Protein AF-A0A9P6DE98-F1 (afdb_monomer_lite)

Foldseek 3Di:
DVVVLVVVCVVVVPDQLCSQVVCQVVDPDPQSVVVCVVCVVPSSPDGPVNVLVVVCVSPPDPCRLVVLLVCLLPAADDPPHQLLVSLVVSVVSLVNCPPHPSRDDLVRSVVSSLVRYDPVLNVVCVVVVLVPPPDSVVSSVVSNVSSVVD

Structure (mmCIF, N/CA/C/O backbone):
data_AF-A0A9P6DE98-F1
#
_entry.id   AF-A0A9P6DE98-F1
#
loop_
_atom_site.group_PDB
_atom_site.id
_atom_site.type_symbol
_atom_site.label_atom_id
_atom_site.label_alt_id
_atom_site.label_comp_id
_atom_site.label_asym_id
_atom_site.label_entity_id
_atom_site.label_seq_id
_atom_site.pdbx_PDB_ins_code
_atom_site.Cartn_x
_atom_site.Cartn_y
_atom_site.Cartn_z
_atom_site.occupancy
_atom_site.B_iso_or_equiv
_atom_site.auth_seq_id
_atom_site.auth_comp_id
_atom_site.auth_asym_id
_atom_site.auth_atom_id
_atom_site.pdbx_PDB_model_num
ATOM 1 N N . TRP A 1 1 ? 6.393 5.908 -6.286 1.00 81.31 1 TRP A N 1
ATOM 2 C CA . TRP A 1 1 ? 6.723 6.318 -7.671 1.00 81.31 1 TRP A CA 1
ATOM 3 C C . TRP A 1 1 ? 5.794 5.632 -8.667 1.00 81.31 1 TRP A C 1
ATOM 5 O O . TRP A 1 1 ? 5.009 6.339 -9.281 1.00 81.31 1 TRP A O 1
ATOM 15 N N . PHE A 1 2 ? 5.772 4.291 -8.731 1.00 86.06 2 PHE A N 1
ATOM 16 C CA . PHE A 1 2 ? 4.911 3.531 -9.654 1.00 86.06 2 PHE A CA 1
ATOM 17 C C . PHE A 1 2 ? 3.434 3.923 -9.641 1.00 86.06 2 PHE A C 1
ATOM 19 O O . PHE A 1 2 ? 2.896 4.194 -10.703 1.00 86.06 2 PHE A O 1
ATOM 26 N N . THR A 1 3 ? 2.812 4.084 -8.471 1.00 85.12 3 THR A N 1
ATO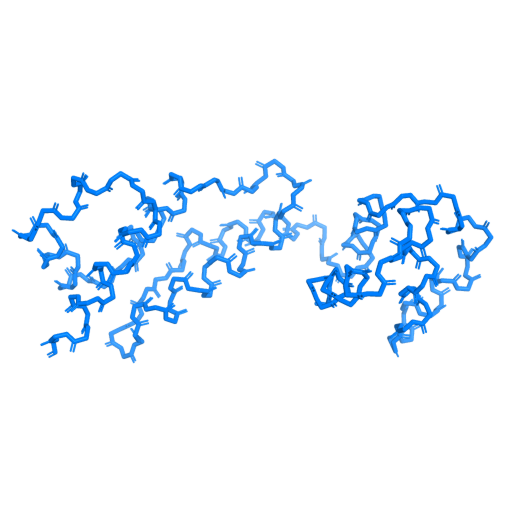M 27 C CA . THR A 1 3 ? 1.412 4.539 -8.374 1.00 85.12 3 THR A CA 1
ATOM 28 C C . THR A 1 3 ? 1.171 5.868 -9.100 1.00 85.12 3 THR A C 1
ATOM 30 O O . THR A 1 3 ? 0.197 6.018 -9.829 1.00 85.12 3 THR A O 1
ATOM 33 N N . LYS A 1 4 ? 2.091 6.838 -8.970 1.00 87.75 4 LYS A N 1
ATOM 34 C CA . LYS A 1 4 ? 1.990 8.129 -9.676 1.00 87.75 4 LYS A CA 1
ATOM 35 C C . LYS A 1 4 ? 2.147 7.951 -11.188 1.00 87.75 4 LYS A C 1
ATOM 37 O O . LYS A 1 4 ? 1.450 8.611 -11.953 1.00 87.75 4 LYS A O 1
ATOM 42 N N . CYS A 1 5 ? 3.034 7.052 -11.614 1.00 90.31 5 CYS A N 1
ATOM 43 C CA . CYS A 1 5 ? 3.195 6.698 -13.021 1.00 90.31 5 CYS A CA 1
ATOM 44 C C . CYS A 1 5 ? 1.929 6.055 -13.588 1.00 90.31 5 CYS A C 1
ATOM 46 O O . CYS A 1 5 ? 1.486 6.467 -14.650 1.00 90.31 5 CYS A O 1
ATOM 48 N N . GLU A 1 6 ? 1.311 5.110 -12.881 1.00 90.06 6 GLU A N 1
ATOM 49 C CA . GLU A 1 6 ? 0.079 4.446 -13.326 1.00 90.06 6 GLU A CA 1
ATOM 50 C C . GLU A 1 6 ? -1.080 5.437 -13.470 1.00 90.06 6 GLU A C 1
ATOM 52 O O . GL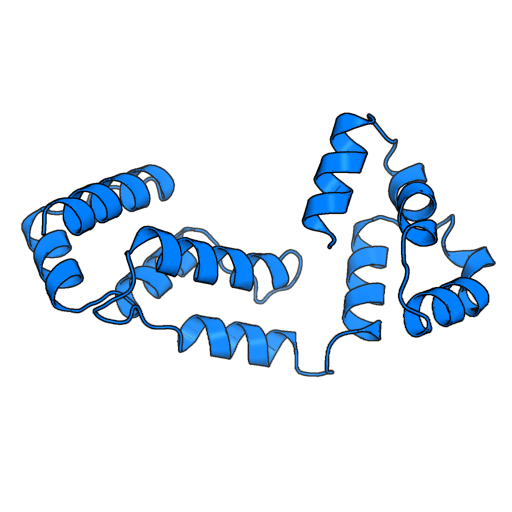U A 1 6 ? -1.786 5.407 -14.477 1.00 90.06 6 GLU A O 1
ATOM 57 N N . ILE A 1 7 ? -1.232 6.373 -12.525 1.00 91.06 7 ILE A N 1
ATOM 58 C CA . ILE A 1 7 ? -2.221 7.459 -12.623 1.00 91.06 7 ILE A CA 1
ATOM 59 C C . ILE A 1 7 ? -1.970 8.311 -13.875 1.00 91.06 7 ILE A C 1
ATOM 61 O O . ILE A 1 7 ? -2.893 8.563 -14.648 1.00 91.06 7 ILE A O 1
ATOM 65 N N . PHE A 1 8 ? -0.721 8.728 -14.103 1.00 93.25 8 PHE A N 1
ATOM 66 C CA . PHE A 1 8 ? -0.349 9.519 -15.277 1.00 93.25 8 PHE A CA 1
ATOM 67 C C . PHE A 1 8 ? -0.606 8.766 -16.592 1.00 93.25 8 PHE A C 1
ATOM 69 O O . PHE A 1 8 ? -1.216 9.317 -17.507 1.00 93.25 8 PHE A O 1
ATOM 76 N N . LEU A 1 9 ? -0.177 7.505 -16.675 1.00 93.00 9 LEU A N 1
ATOM 77 C CA . LEU A 1 9 ? -0.340 6.648 -17.850 1.00 93.00 9 LEU A CA 1
ATOM 78 C C . LEU A 1 9 ? -1.818 6.442 -18.194 1.00 93.00 9 LEU A C 1
ATOM 80 O O . LEU A 1 9 ? -2.192 6.569 -19.359 1.00 93.00 9 LEU A O 1
ATOM 84 N N . ARG A 1 10 ? -2.664 6.198 -17.182 1.00 92.25 10 ARG A N 1
ATOM 85 C CA . ARG A 1 10 ? -4.121 6.081 -17.348 1.00 92.25 10 ARG A CA 1
ATOM 86 C C . ARG A 1 10 ? -4.742 7.392 -17.806 1.00 92.25 10 ARG A C 1
ATOM 88 O O . ARG A 1 10 ? -5.455 7.398 -18.799 1.00 92.25 10 ARG A O 1
ATOM 95 N N . HIS A 1 11 ? -4.422 8.512 -17.152 1.00 94.38 11 HIS A N 1
ATOM 96 C CA . HIS A 1 11 ? -4.923 9.827 -17.565 1.00 94.38 11 HIS A CA 1
ATOM 97 C C . HIS A 1 11 ? -4.565 10.124 -19.030 1.00 94.38 11 HIS A C 1
ATOM 99 O O . HIS A 1 11 ? -5.350 10.720 -19.768 1.00 94.38 11 HIS A O 1
ATOM 105 N N . LYS A 1 12 ? -3.358 9.759 -19.460 1.00 94.69 12 LYS A N 1
ATOM 106 C CA . LYS A 1 12 ? -2.883 10.002 -20.825 1.00 94.69 12 LYS A CA 1
ATOM 107 C C . LYS A 1 12 ? -3.301 8.921 -21.824 1.00 94.69 12 LYS A C 1
ATOM 109 O O . LYS A 1 12 ? -2.938 9.048 -22.988 1.00 94.69 12 LYS A O 1
ATOM 114 N N . ASN A 1 13 ? -4.071 7.912 -21.400 1.00 94.06 13 ASN A N 1
ATOM 115 C CA . ASN A 1 13 ? -4.495 6.773 -22.218 1.00 94.06 13 ASN A CA 1
ATOM 116 C C . ASN A 1 13 ? -3.323 6.126 -22.976 1.00 94.06 13 ASN A C 1
ATOM 118 O O . ASN A 1 13 ? -3.419 5.824 -24.164 1.00 94.06 13 ASN A O 1
ATOM 122 N N . VAL A 1 14 ? -2.187 5.963 -22.295 1.00 92.31 14 VAL A N 1
ATOM 123 C CA . VAL A 1 14 ? -0.976 5.409 -22.908 1.00 92.31 14 VAL A CA 1
ATOM 124 C C . VAL A 1 14 ? -1.178 3.910 -23.161 1.00 92.31 14 VAL A C 1
ATOM 126 O O . VAL A 1 14 ? -1.492 3.188 -22.211 1.00 92.31 14 VAL A O 1
ATOM 129 N N . PRO A 1 15 ? -0.979 3.413 -24.398 1.00 91.31 15 PRO A N 1
ATOM 130 C CA . PRO A 1 15 ? -1.069 1.986 -24.697 1.00 91.31 15 PRO A CA 1
ATOM 131 C C . PRO A 1 15 ? -0.099 1.156 -23.850 1.00 91.31 15 PRO A C 1
ATOM 133 O O . PRO A 1 15 ? 1.004 1.609 -23.552 1.00 91.31 15 PRO A O 1
ATOM 136 N N . SER A 1 16 ? -0.453 -0.088 -23.511 1.00 87.62 16 SER A N 1
ATOM 137 C CA . SER A 1 16 ? 0.392 -0.956 -22.669 1.00 87.62 16 SER A CA 1
ATOM 138 C C . SER A 1 16 ? 1.807 -1.157 -23.221 1.00 87.62 16 SER A C 1
ATOM 140 O O . SER A 1 16 ? 2.766 -1.144 -22.453 1.00 87.62 16 SER A O 1
ATOM 142 N N . ALA A 1 17 ? 1.952 -1.260 -24.548 1.00 86.94 17 ALA A N 1
ATOM 143 C CA . ALA A 1 17 ? 3.251 -1.353 -25.228 1.00 86.94 17 ALA A CA 1
ATOM 144 C C . ALA A 1 17 ? 4.131 -0.101 -25.039 1.00 86.94 17 ALA A C 1
ATOM 146 O O . ALA A 1 17 ? 5.344 -0.140 -25.236 1.00 86.94 17 ALA A O 1
ATOM 147 N N . ASP A 1 18 ? 3.518 1.009 -24.628 1.00 88.25 18 ASP A N 1
ATOM 148 C CA . ASP A 1 18 ? 4.144 2.317 -24.560 1.00 88.25 18 ASP A CA 1
ATOM 149 C C . ASP A 1 18 ? 4.423 2.792 -23.134 1.00 88.25 18 ASP A C 1
ATOM 151 O O . ASP A 1 18 ? 5.242 3.687 -22.929 1.00 88.25 18 ASP A O 1
ATOM 155 N N . MET A 1 19 ? 3.822 2.150 -22.133 1.00 90.25 19 MET A N 1
ATOM 156 C CA . MET A 1 19 ? 3.891 2.586 -20.739 1.00 90.25 19 MET A CA 1
ATOM 157 C C . MET A 1 19 ? 5.326 2.740 -20.222 1.00 90.25 19 MET A C 1
ATOM 159 O O . MET A 1 19 ? 5.666 3.777 -19.649 1.00 90.25 19 MET A O 1
ATOM 163 N N . VAL A 1 20 ? 6.186 1.741 -20.452 1.00 88.69 20 VAL A N 1
ATOM 164 C CA . VAL A 1 20 ? 7.572 1.743 -19.953 1.00 88.69 20 VAL A CA 1
ATOM 165 C C . VAL A 1 20 ? 8.385 2.861 -20.597 1.00 88.69 20 VAL A C 1
ATOM 167 O O . VAL A 1 20 ? 8.988 3.659 -19.878 1.00 88.69 20 VAL A O 1
ATOM 170 N N . LYS A 1 21 ? 8.360 2.985 -21.932 1.00 86.31 21 LYS A N 1
ATOM 171 C CA . LYS A 1 21 ? 9.090 4.056 -22.634 1.00 86.31 21 LYS A CA 1
ATOM 172 C C . LYS A 1 21 ? 8.610 5.444 -22.214 1.00 86.31 21 LYS A C 1
ATOM 174 O O . LYS A 1 21 ? 9.425 6.353 -22.113 1.00 86.31 21 LYS A O 1
ATOM 179 N N . THR A 1 22 ? 7.325 5.605 -21.908 1.00 87.81 22 THR A N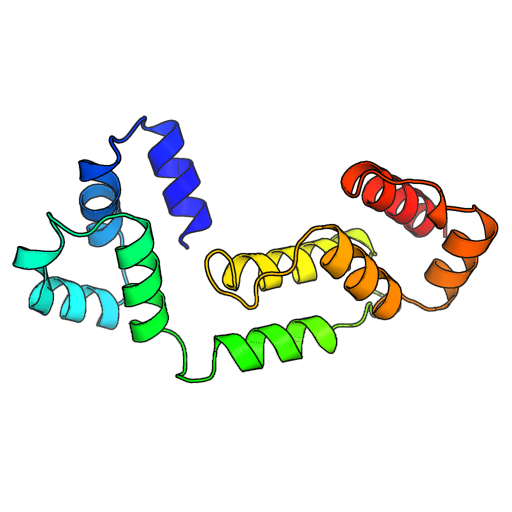 1
ATOM 180 C CA . THR A 1 22 ? 6.773 6.893 -21.482 1.00 87.81 22 THR A CA 1
ATOM 181 C C . THR A 1 22 ? 7.311 7.353 -20.125 1.00 87.81 22 THR A C 1
ATOM 183 O O . THR A 1 22 ? 7.558 8.544 -19.951 1.00 87.81 22 THR A O 1
ATOM 186 N N . VAL A 1 23 ? 7.509 6.450 -19.159 1.00 87.94 23 VAL A N 1
ATOM 187 C CA . VAL A 1 23 ? 7.895 6.845 -17.787 1.00 87.94 23 VAL A CA 1
ATOM 188 C C . VAL A 1 23 ? 9.366 6.623 -17.463 1.00 87.94 23 VAL A C 1
ATOM 190 O O . VAL A 1 23 ? 9.877 7.264 -16.546 1.00 87.94 23 VAL A O 1
ATOM 193 N N . ALA A 1 24 ? 10.054 5.738 -18.190 1.00 82.00 24 ALA A N 1
ATOM 194 C CA . ALA A 1 24 ? 11.441 5.381 -17.906 1.00 82.00 24 ALA A CA 1
ATOM 195 C C . ALA A 1 24 ? 12.359 6.611 -17.942 1.00 82.00 24 ALA A C 1
ATOM 197 O O . ALA A 1 24 ? 13.172 6.806 -17.041 1.00 82.00 24 ALA A O 1
ATOM 198 N N . TYR A 1 25 ? 12.164 7.502 -18.916 1.00 76.31 25 TYR A N 1
ATOM 199 C CA . TYR A 1 25 ? 12.934 8.745 -19.031 1.00 76.31 25 TYR A CA 1
ATOM 200 C C . TYR A 1 25 ? 12.573 9.806 -17.980 1.00 76.31 25 TYR A C 1
ATOM 202 O O . TYR A 1 25 ? 13.300 10.781 -17.825 1.00 76.31 25 TYR A O 1
ATOM 210 N N . GLY A 1 26 ? 11.486 9.617 -17.225 1.00 79.50 26 GLY A N 1
ATOM 211 C CA . GLY A 1 26 ? 11.097 10.491 -16.115 1.00 79.50 26 GLY A CA 1
ATOM 212 C C . GLY A 1 26 ? 11.880 10.244 -14.820 1.00 79.50 26 GLY A C 1
ATOM 213 O O . GLY A 1 26 ? 11.615 10.894 -13.808 1.00 79.50 26 GLY A O 1
ATOM 214 N N . MET A 1 27 ? 12.818 9.291 -14.807 1.00 79.31 27 MET A N 1
ATOM 215 C CA . MET A 1 27 ? 13.635 9.004 -13.630 1.00 79.31 27 MET A CA 1
ATOM 216 C C . MET A 1 27 ? 14.778 10.003 -13.467 1.00 79.31 27 MET A C 1
ATOM 218 O O . MET A 1 27 ? 15.629 10.143 -14.338 1.00 79.31 27 MET A O 1
ATOM 222 N N . SER A 1 28 ? 14.853 10.629 -12.292 1.00 81.00 28 SER A N 1
ATOM 223 C CA . SER A 1 28 ? 15.927 11.562 -11.927 1.00 81.00 28 SER A CA 1
ATOM 224 C C . SER A 1 28 ? 17.098 10.909 -11.182 1.00 81.00 28 SER A C 1
ATOM 226 O O . SER A 1 28 ? 18.138 11.532 -10.987 1.00 81.00 28 SER A O 1
ATOM 228 N N . SER A 1 29 ? 16.961 9.651 -10.750 1.00 84.88 29 SER A N 1
ATOM 229 C CA . SER A 1 29 ? 18.027 8.946 -10.031 1.00 84.88 29 SER A CA 1
ATOM 230 C C . SER A 1 29 ? 19.199 8.625 -10.960 1.00 84.88 29 SER A C 1
ATOM 232 O O . SER A 1 29 ? 19.027 7.921 -11.953 1.00 84.88 29 SER A O 1
ATOM 234 N N . VAL A 1 30 ? 20.418 9.042 -10.596 1.00 85.31 30 VAL A N 1
ATOM 235 C CA . VAL A 1 30 ? 21.650 8.728 -11.351 1.00 85.31 30 VAL A CA 1
ATOM 236 C C . VAL A 1 30 ? 21.818 7.219 -11.551 1.00 85.31 30 VAL A C 1
ATOM 238 O O . VAL A 1 30 ? 22.224 6.771 -12.624 1.00 85.31 30 VAL A O 1
ATOM 241 N N . ARG A 1 31 ? 21.468 6.416 -10.538 1.00 85.19 31 ARG A N 1
ATOM 242 C CA . ARG A 1 31 ? 21.507 4.950 -10.623 1.00 85.19 31 ARG A CA 1
ATOM 243 C C . ARG A 1 31 ? 20.513 4.423 -11.660 1.00 85.19 31 ARG A C 1
ATOM 245 O O . ARG A 1 31 ? 20.883 3.559 -12.449 1.00 85.19 31 ARG A O 1
ATOM 252 N N . ALA A 1 32 ? 19.294 4.968 -11.686 1.00 82.31 32 ALA A N 1
ATOM 253 C CA . ALA A 1 32 ? 18.288 4.609 -12.684 1.00 82.31 32 ALA A CA 1
ATOM 254 C C . ALA A 1 32 ? 18.755 4.986 -14.089 1.00 82.31 32 ALA A C 1
ATOM 256 O O . ALA A 1 32 ? 18.736 4.146 -14.976 1.00 82.31 32 ALA A O 1
ATOM 257 N N . ILE A 1 33 ? 19.237 6.216 -14.277 1.00 83.38 33 ILE A N 1
ATOM 258 C CA . ILE A 1 33 ? 19.697 6.724 -15.574 1.00 83.38 33 ILE A CA 1
ATOM 259 C C . ILE A 1 33 ? 20.826 5.851 -16.132 1.00 83.38 33 ILE A C 1
ATOM 261 O O . ILE A 1 33 ? 20.782 5.458 -17.294 1.00 83.38 33 ILE A O 1
ATOM 265 N N . ARG A 1 34 ? 21.815 5.483 -15.305 1.00 86.50 34 ARG A N 1
ATOM 266 C CA . ARG A 1 34 ? 22.904 4.582 -15.722 1.00 86.50 34 ARG A CA 1
ATOM 267 C C . ARG A 1 34 ? 22.396 3.191 -16.095 1.00 86.50 34 ARG A C 1
ATOM 269 O O . ARG A 1 34 ? 22.845 2.625 -17.087 1.00 86.50 34 ARG A O 1
ATOM 276 N N . TRP A 1 35 ? 21.454 2.649 -15.326 1.00 85.50 35 TRP A N 1
ATOM 277 C CA . TRP A 1 35 ? 20.843 1.358 -15.637 1.00 85.50 35 TRP A CA 1
ATOM 278 C C . TRP A 1 35 ? 20.033 1.405 -16.940 1.00 85.50 35 TRP A C 1
ATOM 280 O O . TRP A 1 35 ? 20.187 0.526 -17.785 1.00 85.50 35 TRP A O 1
ATOM 290 N N . LEU A 1 36 ? 19.246 2.466 -17.145 1.00 81.50 36 LEU A N 1
ATOM 291 C CA . LEU A 1 36 ? 18.501 2.723 -18.376 1.00 81.50 36 LEU A CA 1
ATOM 292 C C . LEU A 1 36 ? 19.439 2.885 -19.574 1.00 81.50 36 LEU A C 1
ATOM 294 O O . LEU A 1 36 ? 19.155 2.337 -20.626 1.00 81.50 36 LEU A O 1
ATOM 298 N N . ALA A 1 37 ? 20.577 3.567 -19.430 1.00 82.38 37 ALA A N 1
ATOM 299 C CA . ALA A 1 37 ? 21.568 3.678 -20.502 1.00 82.38 37 ALA A CA 1
ATOM 300 C C . ALA A 1 37 ? 22.167 2.308 -20.876 1.00 82.38 37 ALA A C 1
ATOM 302 O O . ALA A 1 37 ? 22.340 2.011 -22.055 1.00 82.38 37 ALA A O 1
ATOM 303 N N . ALA A 1 38 ? 22.422 1.444 -19.887 1.00 83.69 38 ALA A N 1
ATOM 304 C CA . ALA A 1 38 ? 22.957 0.100 -20.112 1.00 83.69 38 ALA A CA 1
ATOM 305 C C . ALA A 1 38 ? 21.923 -0.893 -20.682 1.00 83.69 38 ALA A C 1
ATOM 307 O O . ALA A 1 38 ? 22.292 -1.841 -21.374 1.00 83.69 38 ALA A O 1
ATOM 308 N N . LYS A 1 39 ? 20.632 -0.713 -20.374 1.00 77.31 39 LYS A N 1
ATOM 309 C CA . LYS A 1 39 ? 19.532 -1.616 -20.772 1.00 77.31 39 LYS A CA 1
ATOM 310 C C . LYS A 1 39 ? 18.595 -1.034 -21.835 1.00 77.31 39 LYS A C 1
ATOM 312 O O . LYS A 1 39 ? 17.697 -1.736 -22.291 1.00 77.31 39 LYS A O 1
ATOM 317 N N . GLY A 1 40 ? 18.823 0.208 -22.254 1.00 67.62 40 GLY A N 1
ATOM 318 C CA . GLY A 1 40 ? 17.966 1.022 -23.122 1.00 67.62 40 GLY A CA 1
ATOM 319 C C . GLY A 1 40 ? 17.418 0.313 -24.360 1.00 67.62 40 GLY A C 1
ATOM 320 O O . GLY A 1 40 ? 16.208 0.367 -24.569 1.00 67.62 40 GLY A O 1
ATOM 321 N N . PRO A 1 41 ? 18.243 -0.428 -25.128 1.00 65.19 41 PRO A N 1
ATOM 322 C CA . PRO A 1 41 ? 17.776 -1.152 -26.312 1.00 65.19 41 PRO A CA 1
ATOM 323 C C . PRO A 1 41 ? 16.726 -2.237 -26.022 1.00 65.19 41 PRO A C 1
ATOM 325 O O . PRO A 1 41 ? 15.971 -2.612 -26.910 1.00 65.19 41 PRO A O 1
ATOM 328 N N . VAL A 1 42 ? 16.668 -2.749 -24.788 1.00 67.69 42 VAL A N 1
ATOM 329 C CA . VAL A 1 42 ? 15.808 -3.876 -24.386 1.00 67.69 42 VAL A CA 1
ATOM 330 C C . VAL A 1 42 ? 14.498 -3.399 -23.750 1.00 67.69 42 VAL A C 1
ATOM 332 O O . VAL A 1 42 ? 13.510 -4.126 -23.759 1.00 67.69 42 VAL A O 1
ATOM 335 N N . LEU A 1 43 ? 14.451 -2.167 -23.233 1.00 66.88 43 LEU A N 1
ATOM 336 C CA . LEU A 1 43 ? 13.295 -1.646 -22.490 1.00 66.88 43 LEU A CA 1
ATOM 337 C C . LEU A 1 43 ? 12.056 -1.397 -23.354 1.00 66.88 43 LEU A C 1
ATOM 339 O O . LEU A 1 43 ? 10.951 -1.401 -22.823 1.00 66.88 43 LEU A O 1
ATOM 343 N N . GLY A 1 44 ? 12.218 -1.237 -24.671 1.00 64.62 44 GLY A N 1
ATOM 344 C CA . GLY A 1 44 ? 11.092 -1.103 -25.601 1.00 64.62 44 GLY A CA 1
ATOM 345 C C . GLY A 1 44 ? 10.229 -2.365 -25.733 1.00 64.62 44 GLY A C 1
ATOM 346 O O . GLY A 1 44 ? 9.122 -2.277 -26.249 1.00 64.62 44 GLY A O 1
ATOM 347 N N . ALA A 1 45 ? 10.717 -3.519 -25.265 1.00 71.06 45 ALA A N 1
ATOM 348 C CA . ALA A 1 45 ? 10.019 -4.806 -25.328 1.00 71.06 45 ALA A CA 1
ATOM 349 C C . ALA A 1 45 ? 9.619 -5.354 -23.944 1.00 71.06 45 ALA A C 1
ATOM 351 O O . ALA A 1 45 ? 9.169 -6.493 -23.836 1.00 71.06 45 ALA A O 1
ATOM 352 N N . VAL A 1 46 ? 9.829 -4.583 -22.871 1.00 83.25 46 VAL A N 1
ATOM 353 C CA . VAL A 1 46 ? 9.493 -4.998 -21.504 1.00 83.25 46 VAL A CA 1
ATOM 354 C C . VAL A 1 46 ? 8.085 -4.509 -21.184 1.00 83.25 46 VAL A C 1
ATOM 356 O O . VAL A 1 46 ? 7.802 -3.320 -21.300 1.00 83.25 46 VAL A O 1
ATOM 359 N N . ASP A 1 47 ? 7.204 -5.423 -20.783 1.00 87.00 47 ASP A N 1
ATOM 360 C CA . ASP A 1 47 ? 5.882 -5.058 -20.282 1.00 87.00 47 ASP A CA 1
ATOM 361 C C . ASP A 1 47 ? 5.962 -4.331 -18.925 1.00 87.00 47 ASP A C 1
ATOM 363 O O . ASP A 1 47 ? 6.993 -4.290 -18.244 1.00 87.00 47 ASP A O 1
ATOM 367 N N . TRP A 1 48 ? 4.846 -3.723 -18.531 1.00 87.06 48 TRP A N 1
ATOM 368 C CA . TRP A 1 48 ? 4.769 -2.898 -17.329 1.00 87.06 48 TRP A CA 1
ATOM 369 C C . TRP A 1 48 ? 5.128 -3.652 -16.039 1.00 87.06 48 TRP A C 1
ATOM 371 O O . TRP A 1 48 ? 5.822 -3.112 -15.172 1.00 87.06 48 TRP A O 1
ATOM 381 N N . ASP A 1 49 ? 4.692 -4.903 -15.904 1.00 85.12 49 ASP A N 1
ATOM 382 C CA . ASP A 1 49 ? 4.880 -5.682 -14.680 1.00 85.12 49 ASP A CA 1
ATOM 383 C C . ASP A 1 49 ? 6.323 -6.165 -14.536 1.00 85.12 49 ASP A C 1
ATOM 385 O O . ASP A 1 49 ? 6.935 -6.027 -13.470 1.00 85.12 49 ASP A O 1
ATOM 389 N N . LYS A 1 50 ? 6.929 -6.612 -15.635 1.00 85.38 50 LYS A N 1
ATOM 390 C CA . LYS A 1 50 ? 8.345 -6.967 -15.683 1.00 85.38 50 LYS A CA 1
ATOM 391 C C . LYS A 1 50 ? 9.237 -5.757 -15.420 1.00 85.38 50 LYS A C 1
ATOM 393 O O . LYS A 1 50 ? 10.249 -5.887 -14.727 1.00 85.38 50 LYS A O 1
ATOM 398 N N . TYR A 1 51 ? 8.857 -4.574 -15.902 1.00 86.94 51 TYR A N 1
ATOM 399 C CA . TYR A 1 51 ? 9.563 -3.333 -15.587 1.00 86.94 51 TYR A CA 1
ATOM 400 C C . TYR A 1 51 ? 9.496 -2.998 -14.089 1.00 86.94 51 TYR A C 1
ATOM 402 O O . TYR A 1 51 ? 10.535 -2.725 -13.480 1.00 86.94 51 TYR A O 1
ATOM 410 N N . LYS A 1 52 ? 8.312 -3.094 -13.461 1.00 86.75 52 LYS A N 1
ATOM 411 C CA . LYS A 1 52 ? 8.154 -2.927 -12.002 1.00 86.75 52 LYS A CA 1
ATOM 412 C C . LYS A 1 52 ? 9.069 -3.872 -11.223 1.00 86.75 52 LYS A C 1
ATOM 414 O O . LYS A 1 52 ? 9.754 -3.431 -10.299 1.00 86.75 52 LYS A O 1
ATOM 419 N N . LEU A 1 53 ? 9.131 -5.143 -11.619 1.00 83.50 53 LEU A N 1
ATOM 420 C CA . LEU A 1 53 ? 9.973 -6.143 -10.962 1.00 83.50 53 LEU A CA 1
ATOM 421 C C . LEU A 1 53 ? 11.473 -5.834 -11.096 1.00 83.50 53 LEU A C 1
ATOM 423 O O . LEU A 1 53 ? 12.203 -5.865 -10.104 1.00 83.50 53 LEU A O 1
ATOM 427 N N . GLN A 1 54 ? 11.939 -5.472 -12.295 1.00 85.69 54 GLN A N 1
ATOM 428 C CA . GLN A 1 54 ? 13.341 -5.097 -12.525 1.00 85.69 54 GLN A CA 1
ATOM 429 C C . GLN A 1 54 ? 13.755 -3.881 -11.696 1.00 85.69 54 GLN A C 1
ATOM 431 O O . GLN A 1 54 ? 14.835 -3.847 -11.109 1.00 85.69 54 GLN A O 1
ATOM 436 N N . MET A 1 55 ? 12.876 -2.890 -11.616 1.00 86.56 55 MET A N 1
ATOM 437 C CA . MET A 1 55 ? 13.098 -1.687 -10.828 1.00 86.56 55 MET A CA 1
ATOM 438 C C . MET A 1 55 ? 13.117 -1.970 -9.324 1.00 86.56 55 MET A C 1
ATOM 440 O O . MET A 1 55 ? 13.967 -1.424 -8.624 1.00 86.56 55 MET A O 1
ATOM 444 N N . ARG A 1 56 ? 12.238 -2.848 -8.824 1.00 87.25 56 ARG A N 1
ATOM 445 C CA . ARG A 1 56 ? 12.298 -3.330 -7.435 1.00 87.25 56 ARG A CA 1
ATOM 446 C C . ARG A 1 56 ? 13.645 -3.993 -7.156 1.00 87.25 56 ARG A C 1
ATOM 448 O O . ARG A 1 56 ? 14.322 -3.583 -6.226 1.00 87.25 56 ARG A O 1
ATOM 455 N N . SER A 1 57 ? 14.092 -4.907 -8.016 1.00 84.12 57 SER A N 1
ATOM 456 C CA . SER A 1 57 ? 15.402 -5.562 -7.882 1.00 84.12 57 SER A CA 1
ATOM 457 C C . SER A 1 57 ? 16.586 -4.584 -7.938 1.00 84.12 57 SER A C 1
ATOM 459 O O . SER A 1 57 ? 17.605 -4.802 -7.287 1.00 84.12 57 SER A O 1
ATOM 461 N N . LEU A 1 58 ? 16.467 -3.488 -8.693 1.00 86.25 58 LEU A N 1
ATOM 462 C CA . LEU A 1 58 ? 17.520 -2.480 -8.790 1.00 86.25 58 LEU A CA 1
ATOM 463 C C . LEU A 1 58 ? 17.605 -1.579 -7.551 1.00 86.25 58 LEU A C 1
ATOM 465 O O . LEU A 1 58 ? 18.700 -1.135 -7.206 1.00 86.25 58 LEU A O 1
ATOM 469 N N . PHE A 1 59 ? 16.475 -1.258 -6.919 1.00 87.00 59 PHE A N 1
ATOM 470 C CA . PHE A 1 59 ? 16.411 -0.240 -5.865 1.00 87.00 59 PHE A CA 1
ATOM 471 C C . PHE A 1 59 ? 16.183 -0.782 -4.462 1.00 87.00 59 PHE A C 1
ATOM 473 O O . PHE A 1 59 ? 16.532 -0.092 -3.506 1.00 87.00 59 PHE A O 1
ATOM 480 N N . LEU A 1 60 ? 15.618 -1.976 -4.332 1.00 90.12 60 LEU A N 1
ATOM 481 C CA . LEU A 1 60 ? 15.294 -2.570 -3.047 1.00 90.12 60 LEU A CA 1
ATOM 482 C C . LEU A 1 60 ? 16.350 -3.617 -2.645 1.00 90.12 60 LEU A C 1
ATOM 484 O O . LEU A 1 60 ? 16.958 -4.241 -3.519 1.00 90.12 60 LEU A O 1
ATOM 488 N N . PRO A 1 61 ? 16.597 -3.801 -1.336 1.00 91.31 61 PRO A N 1
ATOM 489 C CA . PRO A 1 61 ? 17.427 -4.890 -0.814 1.00 91.31 61 PRO A CA 1
ATOM 490 C C . PRO A 1 61 ? 16.935 -6.272 -1.264 1.00 91.31 61 PRO A C 1
ATOM 492 O O . PRO A 1 61 ? 15.774 -6.424 -1.617 1.00 91.31 61 PRO A O 1
ATOM 495 N N . SER A 1 62 ? 17.777 -7.306 -1.227 1.00 91.06 62 SER A N 1
ATOM 496 C CA . SER A 1 62 ? 17.376 -8.664 -1.643 1.00 91.06 62 SER A CA 1
ATOM 497 C C . SER A 1 62 ? 16.237 -9.254 -0.804 1.00 91.06 62 SER A C 1
ATOM 499 O O . SER A 1 62 ? 15.457 -10.054 -1.305 1.00 91.06 62 SER A O 1
ATOM 501 N N . ASP A 1 63 ? 16.133 -8.850 0.458 1.00 93.12 63 ASP A N 1
ATOM 502 C CA . ASP A 1 63 ? 15.136 -9.278 1.439 1.00 93.12 63 ASP A CA 1
ATOM 503 C C . ASP A 1 63 ? 13.963 -8.290 1.571 1.00 93.12 63 ASP A C 1
ATOM 505 O O . ASP A 1 63 ? 13.205 -8.352 2.539 1.00 93.12 63 ASP A O 1
ATOM 509 N N . TRP A 1 64 ? 13.796 -7.363 0.620 1.00 93.12 64 TRP A N 1
ATOM 510 C CA . TRP A 1 64 ? 12.788 -6.299 0.695 1.00 93.12 64 TRP A CA 1
ATOM 511 C C . TRP A 1 64 ? 11.361 -6.818 0.870 1.00 93.12 64 TRP A C 1
ATOM 513 O O . TRP A 1 64 ? 10.581 -6.225 1.606 1.00 93.12 64 TRP A O 1
ATOM 523 N N . GLU A 1 65 ? 11.011 -7.911 0.192 1.00 93.69 65 GLU A N 1
ATOM 524 C CA . GLU A 1 65 ? 9.667 -8.483 0.242 1.00 93.69 65 GLU A CA 1
ATOM 525 C C . GLU A 1 65 ? 9.380 -9.032 1.642 1.00 93.69 65 GLU A C 1
ATOM 527 O O . GLU A 1 65 ? 8.368 -8.698 2.258 1.00 93.69 65 GLU A O 1
ATOM 532 N N . HIS A 1 66 ? 10.331 -9.797 2.184 1.00 94.69 66 HIS A N 1
ATOM 533 C CA . HIS A 1 66 ? 10.238 -10.343 3.531 1.00 94.69 66 HIS A CA 1
ATOM 534 C C . HIS A 1 66 ? 10.229 -9.238 4.594 1.00 94.69 66 HIS A C 1
ATOM 536 O O . HIS A 1 66 ? 9.352 -9.226 5.453 1.00 94.69 66 HIS A O 1
ATOM 542 N N . SER A 1 67 ? 11.162 -8.286 4.526 1.00 95.56 67 SER A N 1
ATOM 543 C CA . SER A 1 67 ? 11.236 -7.175 5.485 1.00 95.56 67 SER A CA 1
ATOM 544 C C . SER A 1 67 ? 9.993 -6.287 5.430 1.00 95.56 67 SER A C 1
ATOM 546 O O . SER A 1 67 ? 9.439 -5.976 6.477 1.00 95.56 67 SER A O 1
ATOM 548 N N . THR A 1 68 ? 9.467 -5.978 4.239 1.00 95.44 68 THR A N 1
ATOM 549 C CA . THR A 1 68 ? 8.203 -5.231 4.088 1.00 95.44 68 THR A CA 1
ATOM 550 C C . THR A 1 68 ? 7.034 -5.986 4.717 1.00 95.44 68 THR A C 1
ATOM 552 O O . THR A 1 68 ? 6.227 -5.387 5.427 1.00 95.44 68 THR A O 1
ATOM 555 N N . ARG A 1 69 ? 6.943 -7.305 4.500 1.00 96.44 69 ARG A N 1
ATOM 556 C CA . ARG A 1 69 ? 5.907 -8.134 5.128 1.00 96.44 69 ARG A CA 1
ATOM 557 C C . ARG A 1 69 ? 6.032 -8.124 6.652 1.00 96.44 69 ARG A C 1
ATOM 559 O O . ARG A 1 69 ? 5.031 -7.970 7.344 1.00 96.44 69 ARG A O 1
ATOM 566 N N . MET A 1 70 ? 7.246 -8.256 7.179 1.00 97.25 70 MET A N 1
ATOM 567 C CA . MET A 1 70 ? 7.485 -8.197 8.622 1.00 97.25 70 MET A CA 1
ATOM 568 C C . MET A 1 70 ? 7.172 -6.820 9.208 1.00 97.25 70 MET A C 1
ATOM 570 O O . MET A 1 70 ? 6.632 -6.751 10.310 1.00 97.25 70 MET A O 1
ATOM 574 N N . ASP A 1 71 ? 7.461 -5.744 8.479 1.00 96.44 71 ASP A N 1
ATOM 575 C CA . ASP A 1 71 ? 7.117 -4.382 8.879 1.00 96.44 71 ASP A CA 1
ATOM 576 C C . ASP A 1 71 ? 5.604 -4.184 8.961 1.00 96.44 71 ASP A C 1
ATOM 578 O O . ASP A 1 71 ? 5.142 -3.535 9.891 1.00 96.44 71 ASP A O 1
ATOM 582 N N . ILE A 1 72 ? 4.840 -4.744 8.015 1.00 97.31 72 ILE A N 1
ATOM 583 C CA . ILE A 1 72 ? 3.368 -4.730 8.031 1.00 97.31 72 ILE A CA 1
ATOM 584 C C . ILE A 1 72 ? 2.842 -5.465 9.267 1.00 97.31 72 ILE A C 1
ATOM 586 O O . ILE A 1 72 ? 2.079 -4.895 10.038 1.00 97.31 72 ILE A O 1
ATOM 590 N N . LEU A 1 73 ? 3.300 -6.698 9.502 1.00 96.88 73 LEU A N 1
ATOM 591 C CA . LEU A 1 73 ? 2.820 -7.538 10.608 1.00 96.88 73 LEU A CA 1
ATOM 592 C C . LEU A 1 73 ? 3.190 -7.004 12.000 1.00 96.88 73 LEU A C 1
ATOM 594 O O . LEU A 1 73 ? 2.571 -7.384 12.988 1.00 96.88 73 LEU A O 1
ATOM 598 N N . ARG A 1 74 ? 4.226 -6.166 12.094 1.00 96.81 74 ARG A N 1
ATOM 599 C CA . ARG A 1 74 ? 4.679 -5.531 13.343 1.00 96.81 74 ARG A CA 1
ATOM 600 C C . ARG A 1 74 ? 4.169 -4.102 13.498 1.00 96.81 74 ARG A C 1
ATOM 602 O O . ARG A 1 74 ? 4.563 -3.422 14.446 1.00 96.81 74 ARG A O 1
ATOM 609 N N . TYR A 1 75 ? 3.377 -3.604 12.552 1.00 96.88 75 TYR A N 1
ATOM 610 C CA . TYR A 1 75 ? 2.898 -2.235 12.599 1.00 96.88 75 TYR A CA 1
ATOM 611 C C . TYR A 1 75 ? 1.682 -2.133 13.511 1.00 96.88 75 TYR A C 1
ATOM 613 O O . TYR A 1 75 ? 0.671 -2.790 13.284 1.00 96.88 75 TYR A O 1
ATOM 621 N N . HIS A 1 76 ? 1.771 -1.269 14.517 1.00 97.31 76 HIS A N 1
ATOM 622 C CA . HIS A 1 76 ? 0.688 -1.033 15.463 1.00 97.31 76 HIS A CA 1
ATOM 623 C C . HIS A 1 76 ? 0.279 0.439 15.456 1.00 97.31 76 HIS A C 1
ATOM 625 O O . HIS A 1 76 ? 1.113 1.338 15.291 1.00 97.31 76 HIS A O 1
ATOM 631 N N . GLN A 1 77 ? -1.010 0.682 15.668 1.00 97.56 77 GLN A N 1
ATOM 632 C CA . GLN A 1 77 ? -1.560 2.004 15.898 1.00 97.56 77 GLN A CA 1
ATOM 633 C C . GLN A 1 77 ? -1.028 2.535 17.234 1.00 97.56 77 GLN A C 1
ATOM 635 O O . GLN A 1 77 ? -1.225 1.940 18.292 1.00 97.56 77 GLN A O 1
ATOM 640 N N . SER A 1 78 ? -0.343 3.676 17.198 1.00 95.44 78 SER A N 1
ATOM 641 C CA . SER A 1 78 ? 0.010 4.400 18.419 1.00 95.44 78 SER A CA 1
ATOM 642 C C . SER A 1 78 ? -1.207 5.135 18.976 1.00 95.44 78 SER A C 1
ATOM 644 O O . SER A 1 78 ? -2.038 5.609 18.209 1.00 95.44 78 SER A O 1
ATOM 646 N N . THR A 1 79 ? -1.248 5.355 20.289 1.00 92.31 79 THR A N 1
ATOM 647 C CA . THR A 1 79 ? -2.351 6.054 20.977 1.00 92.31 79 THR A CA 1
ATOM 648 C C . THR A 1 79 ? -2.632 7.471 20.468 1.00 92.31 79 THR A C 1
ATOM 650 O O . THR A 1 79 ? -3.738 7.966 20.630 1.00 92.31 79 THR A O 1
ATOM 653 N N . SER A 1 80 ? -1.646 8.138 19.864 1.00 93.62 80 SER A N 1
ATOM 654 C CA . SER A 1 80 ? -1.783 9.482 19.290 1.00 93.62 80 SER A CA 1
ATOM 655 C C . SER A 1 80 ? -2.068 9.500 17.786 1.00 93.62 80 SER A C 1
ATOM 657 O O . SER A 1 80 ? -2.147 10.581 17.203 1.00 93.62 80 SER A O 1
ATOM 659 N N . LYS A 1 81 ? -2.151 8.335 17.135 1.00 96.25 81 LYS A N 1
ATOM 660 C CA . LYS A 1 81 ? -2.330 8.236 15.685 1.00 96.25 81 LYS A CA 1
ATOM 661 C C . LYS A 1 81 ? -3.793 7.915 15.363 1.00 96.25 81 LYS A C 1
ATOM 663 O O . LYS A 1 81 ? -4.269 6.875 15.825 1.00 96.25 81 LYS A O 1
ATOM 668 N N . PRO A 1 82 ? -4.463 8.740 14.537 1.00 97.19 82 PRO A N 1
ATOM 669 C CA . PRO A 1 82 ? -5.789 8.422 14.024 1.00 97.19 82 PRO A CA 1
ATOM 670 C C . PRO A 1 82 ? -5.805 7.070 13.311 1.00 97.19 82 PRO A C 1
ATOM 672 O O . PRO A 1 82 ? -4.874 6.733 12.570 1.00 97.19 82 PRO A O 1
ATOM 675 N N . PHE A 1 83 ? -6.881 6.312 13.493 1.00 97.94 83 PHE A N 1
ATOM 676 C CA . PHE A 1 83 ? -7.055 4.991 12.898 1.00 97.94 83 PHE A CA 1
ATOM 677 C C . PHE A 1 83 ? -6.855 5.010 11.380 1.00 97.94 83 PHE A C 1
ATOM 679 O O . PHE A 1 83 ? -6.149 4.163 10.832 1.00 97.94 83 PHE A O 1
ATOM 686 N N . ILE A 1 84 ? -7.437 6.001 10.698 1.00 97.69 84 ILE A N 1
ATOM 687 C CA . ILE A 1 84 ? -7.406 6.062 9.235 1.00 97.69 84 ILE A CA 1
ATOM 688 C C . ILE A 1 84 ? -5.984 6.249 8.688 1.00 97.69 84 ILE A C 1
ATOM 690 O O . ILE A 1 84 ? -5.626 5.636 7.683 1.00 97.69 84 ILE A O 1
ATOM 694 N N . ASP A 1 85 ? -5.147 7.022 9.383 1.00 97.75 85 ASP A N 1
ATOM 695 C CA . ASP A 1 85 ? -3.748 7.223 9.003 1.00 97.75 85 ASP A CA 1
ATOM 696 C C . ASP A 1 85 ? -2.950 5.929 9.193 1.00 97.75 85 ASP A C 1
ATOM 698 O O . ASP A 1 85 ? -2.184 5.529 8.315 1.00 97.75 85 ASP A O 1
ATOM 702 N N . PHE A 1 86 ? -3.177 5.227 10.308 1.00 98.00 86 PHE A N 1
ATOM 703 C CA . PHE A 1 86 ? -2.596 3.908 10.562 1.00 98.00 86 PHE A CA 1
ATOM 704 C C . PHE A 1 86 ? -2.983 2.887 9.477 1.00 98.00 86 PHE A C 1
ATOM 706 O O . PHE A 1 86 ? -2.104 2.228 8.910 1.00 98.00 86 PHE A O 1
ATOM 713 N N . ALA A 1 87 ? -4.273 2.789 9.147 1.00 97.81 87 ALA A N 1
ATOM 714 C CA . ALA A 1 87 ? -4.778 1.863 8.138 1.00 97.81 87 ALA A CA 1
ATOM 715 C C . ALA A 1 87 ? -4.208 2.175 6.743 1.00 97.81 87 ALA A C 1
ATOM 717 O O . ALA A 1 87 ? -3.727 1.274 6.052 1.00 97.81 87 ALA A O 1
ATOM 718 N N . PHE A 1 88 ? -4.175 3.449 6.337 1.00 96.56 88 PHE A N 1
ATOM 719 C CA . PHE A 1 88 ? -3.609 3.846 5.045 1.00 96.56 88 PHE A CA 1
ATOM 720 C C . PHE A 1 88 ? -2.099 3.646 4.950 1.00 96.56 88 PHE A C 1
ATOM 722 O O . PHE A 1 88 ? -1.602 3.287 3.880 1.00 96.56 88 PHE A O 1
ATOM 729 N N . GLU A 1 89 ? -1.352 3.821 6.038 1.00 96.56 89 GLU A N 1
ATOM 730 C CA . GLU A 1 89 ? 0.072 3.485 6.057 1.00 96.56 89 GLU A CA 1
ATOM 731 C C . GLU A 1 89 ? 0.299 1.979 5.857 1.00 96.56 89 GLU A C 1
ATOM 733 O O . GLU A 1 89 ? 1.173 1.593 5.073 1.00 96.56 89 GLU A O 1
ATOM 738 N N . LEU A 1 90 ? -0.514 1.127 6.494 1.00 96.75 90 LEU A N 1
ATOM 739 C CA . LEU A 1 90 ? -0.489 -0.323 6.288 1.00 96.75 90 LEU A CA 1
ATOM 740 C C . LEU A 1 90 ? -0.837 -0.709 4.848 1.00 96.75 90 LEU A C 1
ATOM 742 O O . LEU A 1 90 ? -0.080 -1.436 4.203 1.00 96.75 90 LEU A O 1
ATOM 746 N N . MET A 1 91 ? -1.935 -0.177 4.309 1.00 95.75 91 MET A N 1
ATOM 747 C CA . MET A 1 91 ? -2.341 -0.410 2.918 1.00 95.75 91 MET A CA 1
ATOM 748 C C . MET A 1 91 ? -1.275 0.083 1.931 1.00 95.75 91 MET A C 1
ATOM 750 O O . MET A 1 91 ? -0.975 -0.583 0.940 1.00 95.75 91 MET A O 1
ATOM 754 N N . GLY A 1 92 ? -0.643 1.223 2.218 1.00 93.50 92 GLY A N 1
ATOM 755 C CA . GLY A 1 92 ? 0.456 1.768 1.426 1.00 93.50 92 GLY A CA 1
ATOM 756 C C . GLY A 1 92 ? 1.689 0.862 1.417 1.00 93.50 92 GLY A C 1
ATOM 757 O O . GLY A 1 92 ? 2.294 0.666 0.359 1.00 93.50 92 GLY A O 1
ATOM 758 N N . LYS A 1 93 ? 2.040 0.267 2.566 1.00 94.00 93 LYS A N 1
ATOM 759 C CA . LYS A 1 93 ? 3.102 -0.747 2.662 1.00 94.00 93 LYS A CA 1
ATOM 760 C C . LYS A 1 93 ? 2.726 -2.014 1.894 1.00 94.00 93 LYS A C 1
ATOM 762 O O . LYS A 1 93 ? 3.538 -2.495 1.109 1.00 94.00 93 LYS A O 1
ATOM 767 N N . ASN A 1 94 ? 1.498 -2.508 2.043 1.00 95.69 94 ASN A N 1
ATOM 768 C CA . ASN A 1 94 ?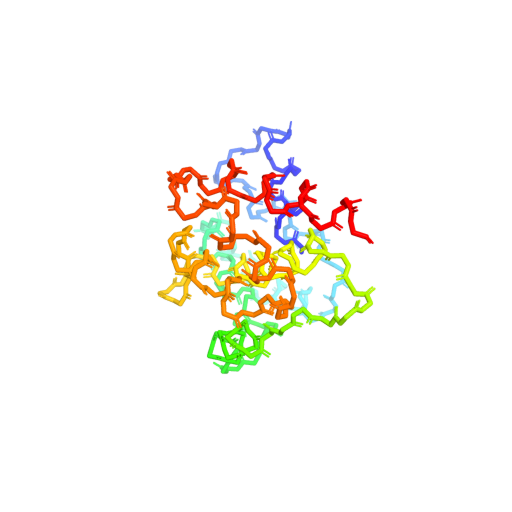 1.024 -3.686 1.317 1.00 95.69 94 ASN A CA 1
ATOM 769 C C . ASN A 1 94 ? 1.026 -3.465 -0.207 1.00 95.69 94 ASN A C 1
ATOM 771 O O . ASN A 1 94 ? 1.428 -4.337 -0.969 1.00 95.69 94 ASN A O 1
ATOM 775 N N . ASN A 1 95 ? 0.717 -2.253 -0.675 1.00 91.38 95 ASN A N 1
ATOM 776 C CA . ASN A 1 95 ? 0.812 -1.913 -2.095 1.00 91.38 95 ASN A CA 1
ATOM 777 C C . ASN A 1 95 ? 2.247 -2.035 -2.659 1.00 91.38 95 ASN A C 1
ATOM 779 O O . ASN A 1 95 ? 2.424 -2.246 -3.860 1.00 91.38 95 ASN A O 1
ATOM 783 N N . LEU A 1 96 ? 3.295 -1.952 -1.826 1.00 89.44 96 LEU A N 1
ATOM 784 C CA . LEU A 1 96 ? 4.663 -2.232 -2.279 1.00 89.44 96 LEU A CA 1
ATOM 785 C C . LEU A 1 96 ? 4.835 -3.703 -2.694 1.00 89.44 96 LEU A C 1
ATOM 787 O O . LEU A 1 96 ? 5.560 -3.969 -3.659 1.00 89.44 96 LEU A O 1
ATOM 791 N N . LEU A 1 97 ? 4.117 -4.613 -2.028 1.00 91.56 97 LEU A N 1
ATOM 792 C CA . LEU A 1 97 ? 4.072 -6.054 -2.292 1.00 91.56 97 LEU A CA 1
ATOM 793 C C . LEU A 1 97 ? 3.181 -6.420 -3.490 1.00 91.56 97 LEU A C 1
ATOM 795 O O . LEU A 1 97 ? 3.162 -7.571 -3.905 1.00 91.56 97 LEU A O 1
ATOM 799 N N . ALA A 1 98 ? 2.464 -5.466 -4.094 1.00 88.81 98 ALA A N 1
ATOM 800 C CA . ALA A 1 98 ? 1.557 -5.754 -5.203 1.00 88.81 98 ALA A CA 1
ATOM 801 C C . ALA A 1 98 ? 2.263 -6.496 -6.357 1.00 88.81 98 ALA A C 1
ATOM 803 O O . ALA A 1 98 ? 3.278 -6.027 -6.897 1.00 88.81 98 ALA A O 1
ATOM 804 N N . GLY A 1 99 ? 1.705 -7.641 -6.753 1.00 83.62 99 GLY A N 1
ATOM 805 C CA . GLY A 1 99 ? 2.277 -8.528 -7.769 1.00 83.62 99 GLY A CA 1
ATOM 806 C C . GLY A 1 99 ? 3.360 -9.483 -7.253 1.00 83.62 99 GLY A C 1
ATOM 807 O O . GLY A 1 99 ? 4.080 -10.045 -8.074 1.00 83.62 99 GLY A O 1
ATOM 808 N N . THR A 1 100 ? 3.506 -9.643 -5.935 1.00 89.12 100 THR A N 1
ATOM 809 C CA . THR A 1 100 ? 4.272 -10.735 -5.314 1.00 89.12 100 THR A CA 1
ATOM 810 C C . THR A 1 100 ? 3.350 -11.642 -4.499 1.00 89.12 100 THR A C 1
ATOM 812 O O . THR A 1 100 ? 2.224 -11.258 -4.177 1.00 89.12 100 THR A O 1
ATOM 815 N N . ASP A 1 101 ? 3.840 -12.825 -4.127 1.00 91.25 101 ASP A N 1
ATOM 816 C CA . ASP A 1 101 ? 3.088 -13.790 -3.310 1.00 91.25 101 ASP A CA 1
ATOM 817 C C . ASP A 1 101 ? 2.865 -13.298 -1.868 1.00 91.25 101 ASP A C 1
ATOM 819 O O . ASP A 1 101 ? 2.004 -13.806 -1.152 1.00 91.25 101 ASP A O 1
ATOM 823 N N . SER A 1 102 ? 3.625 -12.291 -1.427 1.00 94.06 102 SER A N 1
ATOM 824 C CA . SER A 1 102 ? 3.474 -11.690 -0.099 1.00 94.06 102 SER A CA 1
ATOM 825 C C . SER A 1 102 ? 2.359 -10.648 -0.004 1.00 94.06 102 SER A C 1
ATOM 827 O O . SER A 1 102 ? 2.089 -10.195 1.112 1.00 94.06 102 SER A O 1
ATOM 829 N N . PHE A 1 103 ? 1.736 -10.254 -1.121 1.00 94.75 103 PHE A N 1
ATOM 830 C CA . PHE A 1 103 ? 0.625 -9.302 -1.127 1.00 94.75 103 PHE A CA 1
ATOM 831 C C . PHE A 1 103 ? -0.557 -9.823 -0.298 1.00 94.75 103 PHE A C 1
ATOM 833 O O . PHE A 1 103 ? -1.014 -10.949 -0.485 1.00 94.75 103 PHE A O 1
ATOM 840 N N . MET A 1 104 ? -1.058 -8.999 0.619 1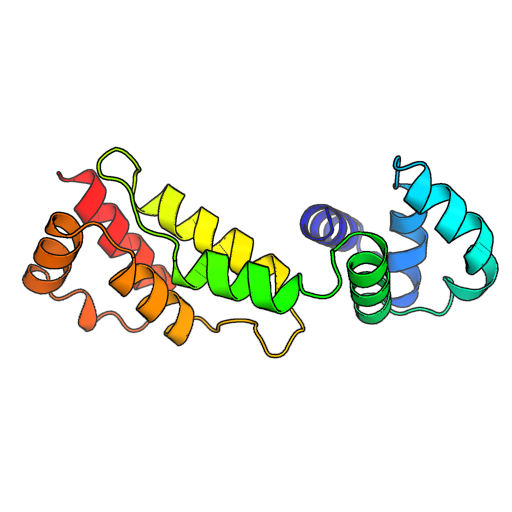.00 96.06 104 MET A N 1
ATOM 841 C CA . MET A 1 104 ? -2.205 -9.329 1.464 1.00 96.06 104 MET A CA 1
ATOM 842 C C . MET A 1 104 ? -3.495 -8.876 0.778 1.00 96.06 104 MET A C 1
ATOM 844 O O . MET A 1 104 ? -3.588 -7.730 0.338 1.00 96.06 104 MET A O 1
ATOM 848 N N . ASN A 1 105 ? -4.479 -9.769 0.675 1.00 96.31 105 ASN A N 1
ATOM 849 C CA . ASN A 1 105 ? -5.824 -9.406 0.229 1.00 96.31 105 ASN A CA 1
ATOM 850 C C . ASN A 1 105 ? -6.579 -8.651 1.339 1.00 96.31 105 ASN A C 1
ATOM 852 O O . ASN A 1 105 ? -6.062 -8.480 2.444 1.00 96.31 105 ASN A O 1
ATOM 856 N N . ASP A 1 106 ? -7.799 -8.214 1.043 1.00 96.75 106 ASP A N 1
ATOM 857 C CA . ASP A 1 106 ? -8.607 -7.420 1.970 1.00 96.75 106 ASP A CA 1
ATOM 858 C C . ASP A 1 106 ? -8.894 -8.153 3.291 1.00 96.75 106 ASP A C 1
ATOM 860 O O . ASP A 1 106 ? -8.809 -7.536 4.351 1.00 96.75 106 ASP A O 1
ATOM 864 N N . ASP A 1 107 ? -9.124 -9.470 3.256 1.00 96.31 107 ASP A N 1
ATOM 865 C CA . ASP A 1 107 ? -9.339 -10.283 4.462 1.00 96.31 107 ASP A CA 1
ATOM 866 C C . ASP A 1 107 ? -8.098 -10.279 5.371 1.00 96.31 107 ASP A C 1
ATOM 868 O O . ASP A 1 107 ? -8.174 -9.909 6.542 1.00 96.31 107 ASP A O 1
ATOM 872 N N . PHE A 1 108 ? -6.921 -10.601 4.823 1.00 96.56 108 PHE A N 1
ATOM 873 C CA . PHE A 1 108 ? -5.666 -10.572 5.582 1.00 96.56 108 PHE A CA 1
ATOM 874 C C . PHE A 1 108 ? -5.296 -9.157 6.037 1.00 96.56 108 PHE A C 1
ATOM 876 O O . PHE A 1 108 ? -4.718 -8.977 7.113 1.00 96.56 108 PHE A O 1
ATOM 883 N N . MET A 1 109 ? -5.603 -8.142 5.226 1.00 97.56 109 MET A N 1
ATOM 884 C CA . MET A 1 109 ? -5.386 -6.746 5.594 1.00 97.56 109 MET A CA 1
ATOM 885 C C . MET A 1 109 ? -6.265 -6.348 6.769 1.00 97.56 109 MET A C 1
ATOM 887 O O . MET A 1 109 ? -5.764 -5.716 7.696 1.00 97.56 109 MET A O 1
ATOM 891 N N . ARG A 1 110 ? -7.538 -6.746 6.768 1.00 97.44 110 ARG A N 1
ATOM 892 C CA . ARG A 1 110 ? -8.438 -6.537 7.897 1.00 97.44 110 ARG A CA 1
ATOM 893 C C . ARG A 1 110 ? -7.895 -7.187 9.160 1.00 97.44 110 ARG A C 1
ATOM 895 O O . ARG A 1 110 ? -7.721 -6.481 10.145 1.00 97.44 110 ARG A O 1
ATOM 902 N N . GLU A 1 111 ? -7.561 -8.475 9.115 1.00 96.75 111 GLU A N 1
ATOM 903 C CA . GLU A 1 111 ? -7.003 -9.195 10.270 1.00 96.75 111 GLU A CA 1
ATOM 904 C C . GLU A 1 111 ? -5.740 -8.507 10.814 1.00 96.75 111 GLU A C 1
ATOM 906 O O . GLU A 1 111 ? -5.566 -8.350 12.023 1.00 96.75 111 GLU A O 1
ATOM 911 N N . THR A 1 112 ? -4.868 -8.040 9.917 1.00 97.62 112 THR A N 1
ATOM 912 C CA . THR A 1 112 ? -3.638 -7.326 10.285 1.00 97.62 112 THR A CA 1
ATOM 913 C C . THR A 1 112 ? -3.938 -5.972 10.931 1.00 97.62 112 THR A C 1
ATOM 915 O O . THR A 1 112 ? -3.320 -5.619 11.936 1.00 97.62 112 THR A O 1
ATOM 918 N N . ILE A 1 113 ? -4.889 -5.209 10.385 1.00 97.88 113 ILE A N 1
ATOM 919 C CA . ILE A 1 113 ? -5.301 -3.914 10.939 1.00 97.88 113 ILE A CA 1
ATOM 920 C C . ILE A 1 113 ? -5.974 -4.121 12.302 1.00 97.88 113 ILE A C 1
ATOM 922 O O . ILE A 1 113 ? -5.654 -3.391 13.235 1.00 97.88 113 ILE A O 1
ATOM 926 N N . GLU A 1 114 ? -6.842 -5.124 12.450 1.00 96.69 114 GLU A N 1
ATOM 927 C CA . GLU A 1 114 ? -7.493 -5.481 13.718 1.00 96.69 114 GLU A CA 1
ATOM 928 C C . GLU A 1 114 ? -6.470 -5.869 14.794 1.00 96.69 114 GLU A C 1
ATOM 930 O O . GLU A 1 114 ? -6.545 -5.372 15.918 1.00 96.69 114 GLU A O 1
ATOM 935 N N . ALA A 1 115 ? -5.472 -6.690 14.452 1.00 96.50 115 ALA A N 1
ATOM 936 C CA . ALA A 1 115 ? -4.398 -7.080 15.369 1.00 96.50 115 ALA A CA 1
ATOM 937 C C . ALA A 1 115 ? -3.461 -5.915 15.737 1.00 96.50 115 ALA A C 1
ATOM 939 O O . ALA A 1 115 ? -2.875 -5.892 16.823 1.00 96.50 115 ALA A O 1
ATOM 940 N N . GLY A 1 116 ? -3.295 -4.957 14.822 1.00 97.06 116 GLY A N 1
ATOM 941 C CA . GLY A 1 116 ? -2.474 -3.766 15.013 1.00 97.06 116 GLY A CA 1
ATOM 942 C C . GLY A 1 116 ? -3.198 -2.592 15.680 1.00 97.06 116 GLY A C 1
ATOM 943 O O . GLY A 1 116 ? -2.537 -1.625 16.056 1.00 97.06 116 GLY A O 1
ATOM 944 N N . MET A 1 117 ? -4.522 -2.659 15.819 1.00 97.06 117 MET A N 1
ATOM 945 C CA . MET A 1 117 ? -5.376 -1.577 16.310 1.00 97.06 117 MET A CA 1
ATOM 946 C C . MET A 1 117 ? -5.104 -1.234 17.778 1.00 97.06 117 MET A C 1
ATOM 948 O O . MET A 1 117 ? -4.744 -2.092 18.588 1.00 97.06 117 MET A O 1
ATOM 952 N N . GLU A 1 118 ? -5.316 0.030 18.144 1.00 97.12 118 GLU A N 1
ATOM 953 C CA . GLU A 1 118 ? -5.241 0.455 19.540 1.00 97.12 118 GLU A CA 1
ATOM 954 C C . GLU A 1 118 ? -6.310 -0.266 20.386 1.00 97.12 118 GLU A C 1
ATOM 956 O O . GLU A 1 118 ? -7.439 -0.501 19.948 1.00 97.12 118 GLU A O 1
ATOM 961 N N . GLN A 1 119 ? -5.940 -0.665 21.605 1.00 95.38 119 GLN A N 1
ATOM 962 C CA . GLN A 1 119 ? -6.721 -1.618 22.391 1.00 95.38 119 GLN A CA 1
ATOM 963 C C . GLN A 1 119 ? -8.110 -1.095 22.783 1.00 95.38 119 GLN A C 1
ATOM 965 O O . GLN A 1 119 ? -9.069 -1.868 22.769 1.00 95.38 119 GLN A O 1
ATOM 970 N N . GLU A 1 120 ? -8.246 0.178 23.152 1.00 95.12 120 GLU A N 1
ATOM 971 C CA . GLU A 1 120 ? -9.558 0.738 23.489 1.00 95.12 120 GLU A CA 1
ATOM 972 C C . GLU A 1 120 ? -10.452 0.869 22.250 1.00 95.12 120 GLU A C 1
ATOM 974 O O . GLU A 1 120 ? -11.629 0.516 22.325 1.00 95.12 120 GLU A O 1
ATOM 979 N N . LEU A 1 121 ? -9.906 1.283 21.099 1.00 96.62 121 LEU A N 1
ATOM 980 C CA . LEU A 1 121 ? -10.660 1.291 19.838 1.00 96.62 121 LEU A CA 1
ATOM 981 C C . LEU A 1 121 ? -11.123 -0.122 19.455 1.00 96.62 121 LEU A C 1
ATOM 983 O O . LEU A 1 121 ? -12.278 -0.316 19.079 1.00 96.62 121 LEU A O 1
ATOM 987 N N . SER A 1 122 ? -10.258 -1.126 19.621 1.00 95.81 122 SER A N 1
ATOM 988 C CA . SER A 1 122 ? -10.603 -2.532 19.383 1.00 95.81 122 SER A CA 1
ATOM 989 C C . SER A 1 122 ? -11.750 -3.007 20.287 1.00 95.81 122 SER A C 1
ATOM 991 O O . SER A 1 122 ? -12.667 -3.701 19.840 1.00 95.81 122 SER A O 1
ATOM 993 N N . ARG A 1 123 ? -11.765 -2.603 21.565 1.00 95.25 123 ARG A N 1
ATOM 994 C CA . ARG A 1 123 ? -12.887 -2.903 22.473 1.00 95.25 123 ARG A CA 1
ATOM 995 C C . ARG A 1 123 ? -14.179 -2.230 22.027 1.00 95.25 123 ARG A C 1
ATOM 997 O O . ARG A 1 123 ? -15.228 -2.866 22.098 1.00 95.25 123 ARG A O 1
ATOM 1004 N N . GLU A 1 124 ? -14.109 -0.985 21.570 1.00 96.06 124 GLU A N 1
ATOM 1005 C CA . GLU A 1 124 ? -15.277 -0.258 21.071 1.00 96.06 124 GLU A CA 1
ATOM 1006 C C . GLU A 1 124 ? -15.845 -0.913 19.804 1.00 96.06 124 GLU A C 1
ATOM 1008 O O . GLU A 1 124 ? -17.042 -1.175 19.727 1.00 96.06 124 GLU A O 1
ATOM 1013 N N . CYS A 1 125 ? -14.979 -1.314 18.871 1.00 96.69 125 CYS A N 1
ATOM 1014 C CA . CYS A 1 125 ? -15.362 -2.076 17.680 1.00 96.69 125 CYS A CA 1
ATOM 1015 C C . CYS A 1 125 ? -16.111 -3.371 18.026 1.00 96.69 125 CYS A C 1
ATOM 1017 O O . CYS A 1 125 ? -17.131 -3.690 17.415 1.00 96.69 125 CYS A O 1
ATOM 1019 N N . ASN A 1 126 ? -15.632 -4.100 19.038 1.00 94.94 126 ASN A N 1
ATOM 1020 C CA . ASN A 1 126 ? -16.284 -5.319 19.513 1.00 94.94 126 ASN A CA 1
ATOM 1021 C C . ASN A 1 126 ? -17.651 -5.047 20.162 1.00 94.94 126 ASN A C 1
ATOM 1023 O O . ASN A 1 126 ? -18.566 -5.851 20.004 1.00 94.94 126 ASN A O 1
ATOM 1027 N N . ARG A 1 127 ? -17.809 -3.931 20.886 1.00 95.38 127 ARG A N 1
ATOM 1028 C CA . ARG A 1 127 ? -19.100 -3.533 21.481 1.00 95.38 127 ARG A CA 1
ATOM 1029 C C . ARG A 1 127 ? -20.130 -3.161 20.422 1.00 95.38 127 ARG A C 1
ATOM 1031 O O . ARG A 1 127 ? -21.294 -3.520 20.561 1.00 95.38 127 ARG A O 1
ATOM 1038 N N . GLU A 1 128 ? -19.687 -2.470 19.379 1.00 95.62 128 GLU A N 1
ATOM 1039 C CA . GLU A 1 128 ? -20.533 -1.984 18.285 1.00 95.62 128 GLU A CA 1
ATOM 1040 C C . GLU A 1 128 ? -20.768 -3.051 17.199 1.00 95.62 128 GLU A C 1
ATOM 1042 O O . GLU A 1 128 ? -21.568 -2.850 16.289 1.00 95.62 128 GLU A O 1
ATOM 1047 N N . GLY A 1 129 ? -20.110 -4.212 17.298 1.00 94.25 129 GLY A N 1
ATOM 1048 C CA . GLY A 1 129 ? -20.345 -5.350 16.410 1.00 94.25 129 GLY A CA 1
ATOM 1049 C C . GLY A 1 129 ? -19.816 -5.150 14.988 1.00 94.25 129 GLY A C 1
ATOM 1050 O O . GLY A 1 129 ? -20.418 -5.635 14.025 1.00 94.25 129 GLY A O 1
ATOM 1051 N N . THR A 1 130 ? -18.683 -4.454 14.821 1.00 95.31 130 THR A N 1
ATOM 1052 C CA . THR A 1 130 ? -18.099 -4.193 13.487 1.00 95.31 130 THR A CA 1
ATOM 1053 C C . THR A 1 130 ? -17.646 -5.471 12.765 1.00 95.31 130 THR A C 1
ATOM 1055 O O . THR A 1 130 ? -17.494 -5.482 11.541 1.00 95.31 130 THR A O 1
ATOM 1058 N N . ASN A 1 131 ? -17.512 -6.589 13.486 1.00 91.31 131 ASN A N 1
ATOM 1059 C CA . ASN A 1 131 ? -17.250 -7.927 12.947 1.00 91.31 131 ASN A CA 1
ATOM 1060 C C . ASN A 1 131 ? -18.314 -8.401 11.936 1.00 91.31 131 ASN A C 1
ATOM 1062 O O . ASN A 1 131 ? -18.018 -9.248 11.098 1.00 91.31 131 ASN A O 1
ATOM 1066 N N . HIS A 1 132 ? -19.536 -7.861 11.982 1.00 93.56 132 HIS A N 1
ATOM 1067 C CA . HIS A 1 132 ? -20.605 -8.209 11.039 1.00 93.56 132 HIS A CA 1
ATOM 1068 C C . HIS A 1 132 ? -20.498 -7.505 9.679 1.00 93.56 132 HIS A C 1
ATOM 1070 O O . HIS A 1 132 ? -21.180 -7.895 8.730 1.00 93.56 132 HIS A O 1
ATOM 1076 N N . ILE A 1 133 ? -19.660 -6.474 9.564 1.00 95.75 133 ILE A N 1
ATOM 1077 C CA . ILE A 1 133 ? -19.468 -5.736 8.315 1.00 95.75 133 ILE A CA 1
ATOM 1078 C C . ILE A 1 133 ? -18.509 -6.532 7.437 1.00 95.75 133 ILE A C 1
ATOM 1080 O O . ILE A 1 133 ? -17.344 -6.669 7.787 1.00 95.75 133 ILE A O 1
ATOM 1084 N N . ILE A 1 134 ? -18.996 -7.085 6.326 1.00 94.50 134 ILE A N 1
ATOM 1085 C CA . ILE A 1 134 ? -18.203 -7.963 5.445 1.00 94.50 134 ILE A CA 1
ATOM 1086 C C . ILE A 1 134 ? -17.303 -7.144 4.516 1.00 94.50 134 ILE A C 1
ATOM 1088 O O . ILE A 1 134 ? -16.124 -7.445 4.368 1.00 94.50 134 ILE A O 1
ATOM 1092 N N . GLU A 1 135 ? -17.858 -6.096 3.907 1.00 97.06 135 GLU A N 1
ATOM 1093 C CA . GLU A 1 135 ? -17.135 -5.248 2.961 1.00 97.06 135 GLU A CA 1
ATOM 1094 C C . GLU A 1 135 ? -16.015 -4.475 3.658 1.00 97.06 135 GLU A C 1
ATOM 1096 O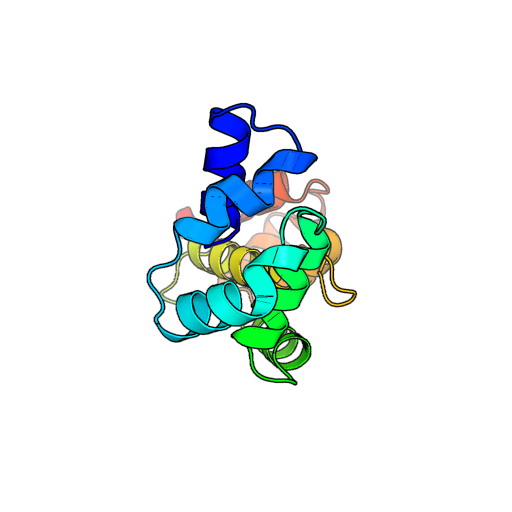 O . GLU A 1 135 ? -16.267 -3.687 4.572 1.00 97.06 135 GLU A O 1
ATOM 1101 N N . PHE A 1 136 ? -14.779 -4.666 3.193 1.00 96.56 136 PHE A N 1
ATOM 1102 C CA . PHE A 1 136 ? -13.585 -4.099 3.821 1.00 96.56 136 PHE A CA 1
ATOM 1103 C C . PHE A 1 136 ? -13.642 -2.572 3.921 1.00 96.56 136 PHE A C 1
ATOM 1105 O O . PHE A 1 136 ? -13.351 -2.006 4.974 1.00 96.56 136 PHE A O 1
ATOM 1112 N N . GLN A 1 137 ? -14.094 -1.897 2.859 1.00 96.88 137 GLN A N 1
ATOM 1113 C CA . GLN A 1 137 ? -14.230 -0.441 2.870 1.00 96.88 137 GLN A CA 1
ATOM 1114 C C . GLN A 1 137 ? -15.317 0.030 3.844 1.00 96.88 137 GLN A C 1
ATOM 1116 O O . GLN A 1 137 ? -15.098 0.983 4.586 1.00 96.88 137 GLN A O 1
ATOM 1121 N N . ALA A 1 138 ? -16.460 -0.660 3.888 1.00 97.56 138 ALA A N 1
ATOM 1122 C CA . ALA A 1 138 ? -17.529 -0.325 4.826 1.00 97.56 138 ALA A CA 1
ATOM 1123 C C . ALA A 1 138 ? -17.077 -0.525 6.281 1.00 97.56 138 ALA A C 1
ATOM 1125 O O . ALA A 1 138 ? -17.446 0.249 7.162 1.00 97.56 138 ALA A O 1
ATOM 1126 N N . TRP A 1 139 ? -16.251 -1.544 6.529 1.00 98.19 139 TRP A N 1
ATOM 1127 C CA . TRP A 1 139 ? -15.657 -1.786 7.837 1.00 98.19 139 TRP A CA 1
ATOM 1128 C C . TRP A 1 139 ? -14.663 -0.679 8.218 1.00 98.19 139 TRP A C 1
ATOM 1130 O O . TRP A 1 139 ? -14.766 -0.136 9.316 1.00 98.19 139 TRP A O 1
ATOM 1140 N N . LEU A 1 140 ? -13.761 -0.279 7.311 1.00 98.00 140 LEU A N 1
ATOM 1141 C CA . LEU A 1 140 ? -12.835 0.841 7.537 1.00 98.00 140 LEU A CA 1
ATOM 1142 C C . LEU A 1 140 ? -13.575 2.136 7.891 1.00 98.00 140 LEU A C 1
ATOM 1144 O O . LEU A 1 140 ? -13.175 2.839 8.821 1.00 98.00 140 LEU A O 1
ATOM 1148 N N . ASP A 1 141 ? -14.649 2.442 7.162 1.00 97.88 141 ASP A N 1
ATOM 1149 C CA . ASP A 1 141 ? -15.443 3.652 7.373 1.00 97.88 141 ASP A CA 1
ATOM 1150 C C . ASP A 1 141 ? -16.121 3.649 8.752 1.00 97.88 141 ASP A C 1
ATOM 1152 O O . ASP A 1 141 ? -16.136 4.674 9.439 1.00 97.88 141 ASP A O 1
ATOM 1156 N N . GLU A 1 142 ? -16.622 2.495 9.198 1.00 98.00 142 GLU A N 1
ATOM 1157 C CA . GLU A 1 142 ? -17.242 2.366 10.516 1.00 98.00 142 GLU A CA 1
ATOM 1158 C C . GLU A 1 142 ? -16.218 2.457 11.653 1.00 98.00 142 GLU A C 1
ATOM 1160 O O . GLU A 1 142 ? -16.441 3.179 12.626 1.00 98.00 142 GLU A O 1
ATOM 1165 N N . VAL A 1 143 ? -15.065 1.792 11.533 1.00 97.94 143 VAL A N 1
ATOM 1166 C CA . VAL A 1 143 ? -14.004 1.886 12.549 1.00 97.94 143 VAL A CA 1
ATOM 1167 C C . VAL A 1 143 ? -13.477 3.318 12.649 1.00 97.94 143 VAL A C 1
ATOM 1169 O O . VAL A 1 143 ? -13.302 3.834 13.752 1.00 97.94 143 VAL A O 1
ATOM 1172 N N . LYS A 1 144 ? -13.311 4.008 11.515 1.00 97.75 144 LYS A N 1
ATOM 1173 C CA . LYS A 1 144 ? -12.983 5.438 11.492 1.00 97.75 144 LYS A CA 1
ATOM 1174 C C . LYS A 1 144 ? -14.030 6.264 12.248 1.00 97.75 144 LYS A C 1
ATOM 1176 O O . LYS A 1 144 ? -13.666 7.093 13.076 1.00 97.75 144 LYS A O 1
ATOM 1181 N N . ARG A 1 145 ? -15.323 6.025 12.001 1.00 97.75 145 ARG A N 1
ATOM 1182 C CA . ARG A 1 145 ? -16.425 6.711 12.697 1.00 97.75 145 ARG A CA 1
ATOM 1183 C C . ARG A 1 145 ? -16.399 6.471 14.212 1.00 97.75 145 ARG A C 1
ATOM 1185 O O . ARG A 1 145 ? -16.915 7.298 14.963 1.00 97.75 145 ARG A O 1
ATOM 1192 N N . LEU A 1 146 ? -15.901 5.323 14.669 1.00 97.00 146 LEU A N 1
ATOM 1193 C CA . LEU A 1 146 ? -15.737 5.017 16.094 1.00 97.00 146 LEU A CA 1
ATOM 1194 C C . LEU A 1 146 ? -14.520 5.723 16.695 1.00 97.00 146 LEU A C 1
ATOM 1196 O O . LEU A 1 146 ? -14.641 6.301 17.771 1.00 97.00 146 LEU A O 1
ATOM 1200 N N . ASP A 1 147 ? -13.394 5.738 15.985 1.00 97.00 147 ASP A N 1
ATOM 1201 C CA . ASP A 1 147 ? -12.176 6.439 16.405 1.00 97.00 147 ASP A CA 1
ATOM 1202 C C . ASP A 1 147 ? -12.410 7.954 16.543 1.00 97.00 147 ASP A C 1
ATOM 1204 O O . ASP A 1 147 ? -12.031 8.552 17.543 1.00 97.00 147 ASP A O 1
ATOM 1208 N N . GLU A 1 148 ? -13.134 8.566 15.599 1.00 95.31 148 GLU A N 1
ATOM 1209 C CA . GLU A 1 148 ? -13.454 10.004 15.610 1.00 95.31 148 GLU A CA 1
ATOM 1210 C C . GLU A 1 148 ? -14.438 10.429 16.717 1.00 95.31 148 GLU A C 1
ATOM 1212 O O . GLU A 1 148 ? -14.541 11.617 17.024 1.00 95.31 148 GLU A O 1
ATOM 1217 N N . LYS A 1 149 ? -15.196 9.494 17.304 1.00 91.88 149 LYS A N 1
ATOM 1218 C CA . LYS A 1 149 ? -16.142 9.792 18.398 1.00 91.88 149 LYS A CA 1
ATOM 1219 C C . LYS A 1 149 ? -15.468 9.924 19.765 1.00 91.88 149 LYS A C 1
ATOM 1221 O O . LYS A 1 149 ? -16.131 10.355 20.710 1.00 91.88 149 LYS A O 1
ATOM 1226 N N . ARG A 1 150 ? -14.222 9.478 19.877 1.00 81.12 150 ARG A N 1
ATOM 1227 C CA . ARG A 1 150 ? -13.514 9.270 21.136 1.00 81.12 150 ARG A CA 1
ATOM 1228 C C . ARG A 1 150 ? -12.705 10.496 21.556 1.00 81.12 150 ARG A C 1
ATOM 1230 O O . ARG A 1 150 ? -12.601 10.698 22.787 1.00 81.12 150 ARG A O 1
#

Sequence (150 aa):
WFTKCEIFLRHKNVPSADMVKTVAYGMSSVRAIRWLAAKGPVLGAVDWDKYKLQMRSLFLPSDWEHSTRMDILRYHQSTSKPFIDFAFELMGKNNLLAGTDSFMNDDFMRETIEAGMEQELSRECNREGTNHIIEFQAWLDEVKRLDEKR

Radius of gyration: 19.29 Å; chains: 1; bounding box: 44×25×50 Å

Organism: Pleurotus eryngii (NCBI:txid5323)

Secondary structure (DSSP, 8-state):
-HHHHHHHHHHTT--TTTHHHHHHTT---HHHHHHHHHHHHHHTT--HHHHHHHHHHHHS-TTHHHHHHHHHHT----TTS-HHHHHHHHHHHHHHTTTSTT---HHHHHHHHHHHS-HHHHHHHHHHTGGG--SHHHHHHHHHHHHTT-

pLDDT: mean 91.0, std 7.28, range [64.62, 98.19]